Protein AF-A0A0D1KMK6-F1 (afdb_monomer_lite)

Organism: Bacillus subtilis (NCBI:txid1423)

Structure (mmCIF, N/CA/C/O backbone):
data_AF-A0A0D1KMK6-F1
#
_entry.id   AF-A0A0D1KMK6-F1
#
loop_
_atom_site.group_PDB
_atom_site.id
_atom_site.type_symbol
_atom_site.label_atom_id
_atom_site.label_alt_id
_atom_site.label_comp_id
_atom_site.label_asym_id
_atom_site.label_entity_id
_atom_site.label_seq_id
_atom_site.pdbx_PDB_ins_code
_atom_site.Cartn_x
_atom_site.Cartn_y
_atom_site.Cartn_z
_atom_site.occupancy
_atom_site.B_iso_or_equiv
_atom_site.auth_seq_id
_atom_site.auth_comp_id
_atom_site.auth_asym_id
_atom_site.auth_atom_id
_atom_site.pdbx_PDB_model_num
ATOM 1 N N . MET A 1 1 ? -6.728 -6.460 -13.641 1.00 86.62 1 MET A N 1
ATOM 2 C CA . MET A 1 1 ? -6.373 -5.027 -13.610 1.00 86.62 1 MET A CA 1
ATOM 3 C C . MET A 1 1 ? -4.962 -4.892 -14.151 1.00 86.62 1 MET A C 1
ATOM 5 O O . MET A 1 1 ? -4.140 -5.743 -13.827 1.00 86.62 1 MET A O 1
ATOM 9 N N . GLU A 1 2 ? -4.693 -3.908 -15.005 1.00 89.06 2 GLU A N 1
ATOM 10 C CA . GLU A 1 2 ? -3.328 -3.646 -15.475 1.00 89.06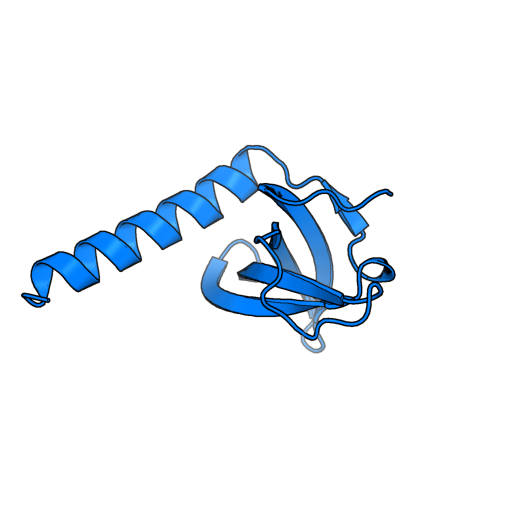 2 GLU A CA 1
ATOM 11 C C . GLU A 1 2 ? -2.578 -2.812 -14.430 1.00 89.06 2 GLU A C 1
ATOM 13 O O . GLU A 1 2 ? -3.117 -1.840 -13.914 1.00 89.06 2 GLU A O 1
ATOM 18 N N . ILE A 1 3 ? -1.356 -3.225 -14.076 1.00 91.06 3 ILE A N 1
ATOM 19 C CA . ILE A 1 3 ? -0.535 -2.538 -13.072 1.00 91.06 3 ILE A CA 1
ATOM 20 C C . ILE A 1 3 ? 0.469 -1.631 -13.777 1.00 91.06 3 ILE A C 1
ATOM 22 O O . ILE A 1 3 ? 1.506 -2.086 -14.269 1.00 91.06 3 ILE A O 1
ATOM 26 N N . GLU A 1 4 ? 0.160 -0.342 -13.784 1.00 91.81 4 GLU A N 1
ATOM 27 C CA . GLU A 1 4 ? 1.001 0.735 -14.302 1.00 91.81 4 GLU A CA 1
ATOM 28 C C . GLU A 1 4 ? 1.985 1.265 -13.253 1.00 91.81 4 GLU A C 1
ATOM 30 O O . GLU A 1 4 ? 1.667 1.316 -12.065 1.00 91.81 4 GLU A O 1
ATOM 35 N N . ILE A 1 5 ? 3.159 1.711 -13.711 1.00 91.31 5 ILE A N 1
ATOM 36 C CA . ILE A 1 5 ? 4.205 2.336 -12.888 1.00 91.31 5 ILE A CA 1
ATOM 37 C C . ILE A 1 5 ? 3.784 3.753 -12.476 1.00 91.31 5 ILE A C 1
ATOM 39 O O . ILE A 1 5 ? 3.275 4.518 -13.289 1.00 91.31 5 ILE A O 1
ATOM 43 N N . GLY A 1 6 ? 4.063 4.134 -11.227 1.00 92.44 6 GLY A N 1
ATOM 44 C CA . GLY A 1 6 ? 3.748 5.459 -10.684 1.00 92.44 6 GLY A CA 1
ATOM 45 C C . GLY A 1 6 ? 2.306 5.599 -10.193 1.00 92.44 6 GLY A C 1
ATOM 46 O O . GLY A 1 6 ? 1.938 6.659 -9.693 1.00 92.44 6 GLY A O 1
ATOM 47 N N . LYS A 1 7 ? 1.499 4.541 -10.307 1.00 96.25 7 LYS A N 1
ATOM 48 C CA . LYS A 1 7 ? 0.123 4.485 -9.806 1.00 96.25 7 LYS A CA 1
ATOM 49 C C . LYS A 1 7 ? 0.046 3.856 -8.416 1.00 96.25 7 LYS A C 1
ATOM 51 O O . LYS A 1 7 ? 0.974 3.162 -7.973 1.00 96.25 7 LYS A O 1
ATOM 56 N N . TYR A 1 8 ? -1.087 4.096 -7.764 1.00 97.75 8 TYR A N 1
ATOM 57 C CA . TYR A 1 8 ? -1.382 3.680 -6.400 1.00 97.75 8 TYR A CA 1
ATOM 58 C C . TYR A 1 8 ? -2.480 2.617 -6.383 1.00 97.75 8 TYR A C 1
ATOM 60 O O . TYR A 1 8 ? -3.529 2.769 -7.004 1.00 97.75 8 TYR A O 1
ATOM 68 N N . TYR A 1 9 ? -2.241 1.551 -5.633 1.00 97.62 9 TYR A N 1
ATOM 69 C CA . TYR A 1 9 ? -3.132 0.405 -5.520 1.00 97.62 9 TYR A CA 1
ATOM 70 C C . TYR A 1 9 ? -3.286 -0.027 -4.069 1.00 97.62 9 TYR A C 1
ATOM 72 O O . TYR A 1 9 ? -2.548 0.426 -3.192 1.00 97.62 9 TYR A O 1
ATOM 80 N N . ALA A 1 10 ? -4.214 -0.941 -3.822 1.00 96.94 10 ALA A N 1
ATOM 81 C CA . ALA A 1 10 ? -4.411 -1.535 -2.519 1.00 96.94 10 ALA A CA 1
ATOM 82 C C . ALA A 1 10 ? -4.628 -3.049 -2.587 1.00 96.94 10 ALA A C 1
ATOM 84 O O . ALA A 1 10 ? -5.124 -3.608 -3.573 1.00 96.94 10 ALA A O 1
ATOM 85 N N . LEU A 1 11 ? -4.246 -3.695 -1.492 1.00 95.69 11 LEU A N 1
ATOM 86 C CA . LEU A 1 11 ? -4.539 -5.086 -1.191 1.00 95.69 11 LEU A CA 1
ATOM 87 C C . LEU A 1 11 ? -5.108 -5.143 0.223 1.00 95.69 11 LEU A C 1
ATOM 89 O O . LEU A 1 11 ? -4.436 -4.757 1.183 1.00 95.69 11 LEU A O 1
ATOM 93 N N . ASP A 1 12 ? -6.332 -5.644 0.335 1.00 96.12 12 ASP A N 1
ATOM 94 C CA . ASP A 1 12 ? -7.054 -5.793 1.589 1.00 96.12 12 ASP A CA 1
ATOM 95 C C . ASP A 1 12 ? -7.100 -7.265 2.006 1.00 96.12 12 ASP A C 1
ATOM 97 O O . ASP A 1 12 ? -7.322 -8.171 1.196 1.00 96.12 12 ASP A O 1
ATOM 101 N N . TYR A 1 13 ? -6.892 -7.518 3.293 1.00 95.38 13 TYR A N 1
ATOM 102 C CA . TYR A 1 13 ? -7.031 -8.846 3.874 1.00 95.38 13 TYR A CA 1
ATOM 103 C C . TYR A 1 13 ? -7.323 -8.774 5.373 1.00 95.38 13 TYR A C 1
ATOM 105 O O . TYR A 1 13 ? -7.113 -7.756 6.031 1.00 95.38 13 TYR A O 1
ATOM 113 N N . THR A 1 14 ? -7.798 -9.882 5.934 1.00 96.75 14 THR A N 1
ATOM 114 C CA . THR A 1 14 ? -7.900 -10.058 7.384 1.00 96.75 14 THR A CA 1
ATOM 115 C C . THR A 1 14 ? -6.704 -10.869 7.859 1.00 96.75 14 THR A C 1
ATOM 117 O O . THR A 1 14 ? -6.430 -11.942 7.320 1.00 96.75 14 THR A O 1
ATOM 120 N N . ASP A 1 15 ? -5.955 -10.360 8.837 1.00 94.12 15 ASP A N 1
ATOM 121 C CA . ASP A 1 15 ? -4.824 -11.105 9.382 1.00 94.12 15 ASP A CA 1
ATOM 122 C C . ASP A 1 15 ? -5.272 -12.219 10.343 1.00 94.12 15 ASP A C 1
ATOM 124 O O . ASP A 1 15 ? -6.440 -12.337 10.711 1.00 94.12 15 ASP A O 1
ATOM 128 N N . LYS A 1 16 ? -4.324 -13.063 10.762 1.00 93.94 16 LYS A N 1
ATOM 129 C CA . LYS A 1 16 ? -4.586 -14.222 11.632 1.00 93.94 16 LYS A CA 1
ATOM 130 C C . LYS A 1 16 ? -5.240 -13.889 12.982 1.00 93.94 16 LYS A C 1
ATOM 132 O O . LYS A 1 16 ? -5.730 -14.795 13.644 1.00 93.94 16 LYS A O 1
ATOM 137 N N . ASN A 1 17 ? -5.205 -12.627 13.407 1.00 94.31 17 ASN A N 1
ATOM 138 C CA . ASN A 1 17 ? -5.803 -12.165 14.655 1.00 94.31 17 ASN A CA 1
ATOM 139 C C . ASN A 1 17 ? -7.185 -11.521 14.428 1.00 94.31 17 ASN A C 1
ATOM 141 O O . ASN A 1 17 ? -7.760 -10.981 15.367 1.00 94.31 17 ASN A O 1
ATOM 145 N N . GLY A 1 18 ? -7.710 -11.547 13.198 1.00 94.69 18 GLY A N 1
ATOM 146 C CA . GLY A 1 18 ? -8.998 -10.948 12.848 1.00 94.69 18 GLY A CA 1
ATOM 147 C C . GLY A 1 18 ? -8.935 -9.458 12.505 1.00 94.69 18 GLY A C 1
ATOM 148 O O . GLY A 1 18 ? -9.976 -8.865 12.232 1.00 94.69 18 GLY A O 1
ATOM 149 N N . PHE A 1 19 ? -7.746 -8.846 12.479 1.00 95.75 19 PHE A N 1
ATOM 150 C CA . PHE A 1 19 ? -7.607 -7.425 12.160 1.00 95.75 19 PHE A CA 1
ATOM 151 C C . PHE A 1 19 ? -7.728 -7.174 10.662 1.00 95.75 19 PHE A C 1
ATOM 153 O O . PHE A 1 19 ? -7.171 -7.925 9.854 1.00 95.75 19 PHE A O 1
ATOM 160 N N . LYS A 1 20 ? -8.398 -6.084 10.282 1.00 96.12 20 LYS A N 1
ATOM 161 C CA . LYS A 1 20 ? -8.429 -5.627 8.892 1.00 96.12 20 LYS A CA 1
ATOM 162 C C . LYS A 1 20 ? -7.093 -4.989 8.561 1.00 96.12 20 LYS A C 1
ATOM 164 O O . LYS A 1 20 ? -6.640 -4.084 9.261 1.00 96.12 20 LYS A O 1
ATOM 169 N N . VAL A 1 21 ? -6.462 -5.458 7.497 1.00 96.44 21 VAL A N 1
ATOM 170 C CA . VAL A 1 21 ? -5.191 -4.933 7.019 1.00 96.44 21 VAL A CA 1
ATOM 171 C C . VAL A 1 21 ? -5.343 -4.479 5.580 1.00 96.44 21 VAL A C 1
ATOM 173 O O . VAL A 1 21 ? -5.799 -5.236 4.728 1.00 96.44 21 VAL A O 1
ATOM 176 N N . THR A 1 22 ? -4.893 -3.258 5.327 1.00 96.81 22 THR A N 1
ATOM 177 C CA . THR A 1 22 ? -4.770 -2.690 3.990 1.00 96.81 22 THR A CA 1
ATOM 178 C C . THR A 1 22 ? -3.304 -2.391 3.724 1.00 96.81 22 THR A C 1
ATOM 180 O O . THR A 1 22 ? -2.642 -1.677 4.484 1.00 96.81 22 THR A O 1
ATOM 183 N N . HIS A 1 23 ? -2.775 -2.950 2.644 1.00 97.19 23 HIS A N 1
ATOM 184 C CA . HIS A 1 23 ? -1.506 -2.531 2.068 1.00 97.19 23 HIS A CA 1
ATOM 185 C C . HIS A 1 23 ? -1.780 -1.511 0.974 1.00 97.19 23 HIS A C 1
ATOM 187 O O . HIS A 1 23 ? -2.396 -1.842 -0.030 1.00 97.19 23 HIS A O 1
ATOM 193 N N . ILE A 1 24 ? -1.294 -0.291 1.167 1.00 97.44 24 ILE A N 1
ATOM 194 C CA . ILE A 1 24 ? -1.372 0.812 0.210 1.00 97.44 24 ILE A CA 1
ATOM 195 C C . ILE A 1 24 ? -0.060 0.825 -0.562 1.00 97.44 24 ILE A C 1
ATOM 197 O O . ILE A 1 24 ? 1.009 0.951 0.034 1.00 97.44 24 ILE A O 1
ATOM 201 N N . ILE A 1 25 ? -0.126 0.647 -1.873 1.00 97.19 25 ILE A N 1
ATOM 202 C CA . ILE A 1 25 ? 0.992 0.247 -2.722 1.00 97.19 25 ILE A CA 1
ATOM 203 C C . ILE A 1 25 ? 1.206 1.307 -3.803 1.00 97.19 25 ILE A C 1
ATOM 205 O O . ILE A 1 25 ? 0.418 1.409 -4.737 1.00 97.19 25 ILE A O 1
ATOM 209 N N . LYS A 1 26 ? 2.310 2.050 -3.733 1.00 97.00 26 LYS A N 1
ATOM 210 C CA . LYS A 1 26 ? 2.803 2.894 -4.829 1.00 97.00 26 LYS A CA 1
ATOM 211 C C . LYS A 1 26 ? 3.784 2.095 -5.664 1.00 97.00 26 LYS A C 1
ATOM 213 O O . LYS A 1 26 ? 4.813 1.633 -5.167 1.00 97.00 26 LYS A O 1
ATOM 218 N N . THR A 1 27 ? 3.471 1.921 -6.936 1.00 94.81 27 THR A N 1
ATOM 219 C CA . THR A 1 27 ? 4.364 1.250 -7.884 1.00 94.81 27 THR A CA 1
ATOM 220 C C . THR A 1 27 ? 5.514 2.169 -8.272 1.00 94.81 27 THR A C 1
ATOM 222 O O . THR A 1 27 ? 5.334 3.355 -8.545 1.00 94.81 27 THR A O 1
ATOM 225 N N . LEU A 1 28 ? 6.722 1.620 -8.290 1.00 93.31 28 LEU A N 1
ATOM 226 C CA . LEU A 1 28 ? 7.949 2.351 -8.576 1.00 93.31 28 LEU A CA 1
ATOM 227 C C . LEU A 1 28 ? 8.562 1.858 -9.887 1.00 93.31 28 LEU A C 1
ATOM 229 O O . LEU A 1 28 ? 8.346 0.704 -10.267 1.00 93.31 28 LEU A O 1
ATOM 233 N N . PRO A 1 29 ? 9.384 2.684 -10.556 1.00 89.06 29 PRO A N 1
ATOM 234 C CA . PRO A 1 29 ? 10.200 2.217 -11.663 1.00 89.06 29 PRO A CA 1
ATOM 235 C C . PRO A 1 29 ? 11.020 0.991 -11.246 1.00 89.06 29 PRO A C 1
ATOM 237 O O . PRO A 1 29 ? 11.728 0.999 -10.227 1.00 89.06 29 PRO A O 1
ATOM 240 N N . ASN A 1 30 ? 10.906 -0.075 -12.036 1.00 79.00 30 ASN A N 1
ATOM 241 C CA . ASN A 1 30 ? 11.702 -1.272 -11.829 1.00 79.00 30 ASN A CA 1
ATOM 242 C C . ASN A 1 30 ? 13.184 -0.932 -12.026 1.00 79.00 30 ASN A C 1
ATOM 244 O O . ASN A 1 30 ? 13.565 -0.254 -12.979 1.00 79.00 30 ASN A O 1
ATOM 248 N N . ILE A 1 31 ? 14.022 -1.434 -11.126 1.00 70.88 31 ILE A N 1
ATOM 249 C CA . ILE A 1 31 ? 15.455 -1.574 -11.392 1.00 70.88 31 ILE A CA 1
ATOM 250 C C . ILE A 1 31 ? 15.677 -2.903 -12.123 1.00 70.88 31 ILE A C 1
ATOM 252 O O . ILE A 1 31 ? 14.816 -3.785 -12.073 1.00 70.88 31 ILE A O 1
ATOM 256 N N . TRP A 1 32 ? 16.795 -3.026 -12.839 1.00 55.91 32 TRP A N 1
ATOM 257 C CA . TRP A 1 32 ? 17.127 -4.197 -13.656 1.00 55.91 32 TRP A CA 1
ATOM 258 C C .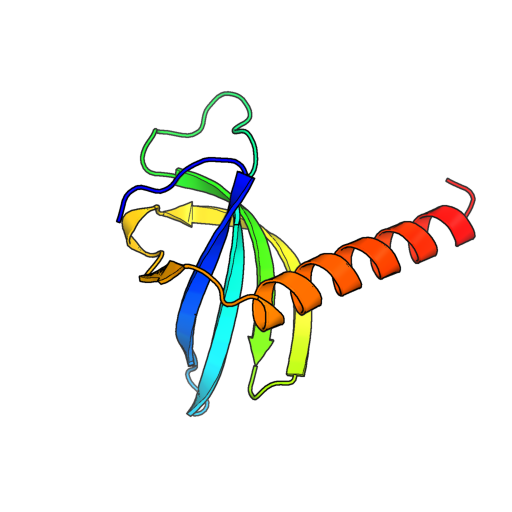 TRP A 1 32 ? 16.904 -5.513 -12.872 1.00 55.91 32 TRP A C 1
ATOM 260 O O . TRP A 1 32 ? 17.225 -5.576 -11.686 1.00 55.91 32 TRP A O 1
ATOM 270 N N . ASN A 1 33 ? 16.387 -6.553 -13.545 1.00 62.12 33 ASN A N 1
ATOM 271 C CA . ASN A 1 33 ? 16.191 -7.937 -13.054 1.00 62.12 33 ASN A CA 1
ATOM 272 C C . ASN A 1 33 ? 14.883 -8.299 -12.314 1.00 62.12 33 ASN A C 1
ATOM 274 O O . ASN A 1 33 ? 14.826 -9.348 -11.672 1.00 62.12 33 ASN A O 1
ATOM 278 N N . LEU A 1 34 ? 13.803 -7.520 -12.427 1.00 67.94 34 LEU A N 1
ATOM 279 C CA . LEU A 1 34 ? 12.474 -8.009 -12.026 1.00 67.94 34 LEU A CA 1
ATOM 280 C C . LEU A 1 34 ? 11.801 -8.738 -13.194 1.00 67.94 34 LEU A C 1
ATOM 282 O O . LEU A 1 34 ? 11.484 -8.130 -14.214 1.00 67.94 34 LEU A O 1
ATOM 286 N N . ASN A 1 35 ? 11.557 -10.043 -13.035 1.00 71.88 35 ASN A N 1
ATOM 287 C CA . ASN A 1 35 ? 10.697 -10.803 -13.945 1.00 71.88 35 ASN A CA 1
ATOM 288 C C . ASN A 1 35 ? 9.338 -10.092 -14.035 1.00 71.88 35 ASN A C 1
ATOM 290 O O . ASN A 1 35 ? 8.805 -9.701 -12.999 1.00 71.88 35 ASN A O 1
ATOM 294 N N . GLY A 1 36 ? 8.758 -9.946 -15.235 1.00 79.25 36 GLY A N 1
ATOM 295 C CA . GLY A 1 36 ? 7.581 -9.089 -15.501 1.00 79.25 36 GLY A CA 1
ATOM 296 C C . GLY A 1 36 ? 6.317 -9.346 -14.657 1.00 79.25 36 GLY A C 1
ATOM 297 O O . GLY A 1 36 ? 5.380 -8.545 -14.707 1.00 79.25 36 GLY A O 1
ATOM 298 N N . ARG A 1 37 ? 6.317 -10.426 -13.864 1.00 87.88 37 ARG A N 1
ATOM 299 C CA . ARG A 1 37 ? 5.333 -10.796 -12.836 1.00 87.88 37 ARG A CA 1
ATOM 300 C C . ARG A 1 37 ? 5.401 -9.938 -11.565 1.00 87.88 37 ARG A C 1
ATOM 302 O O . ARG A 1 37 ? 4.384 -9.765 -10.899 1.00 87.88 37 ARG A O 1
ATOM 309 N N . PHE A 1 38 ? 6.578 -9.425 -11.217 1.00 89.88 38 PHE A N 1
ATOM 310 C CA . PHE A 1 38 ? 6.781 -8.613 -10.023 1.00 89.88 38 PHE A CA 1
ATOM 311 C C . PHE A 1 38 ? 6.855 -7.131 -10.372 1.00 89.88 38 PHE A C 1
ATOM 313 O O . PHE A 1 38 ? 7.324 -6.738 -11.443 1.00 89.88 38 PHE A O 1
ATOM 320 N N . VAL A 1 39 ? 6.421 -6.301 -9.434 1.00 91.12 39 VAL A N 1
ATOM 321 C CA . VAL A 1 39 ? 6.572 -4.851 -9.492 1.00 91.12 39 VAL A CA 1
ATOM 322 C C . VAL A 1 39 ? 7.265 -4.373 -8.227 1.00 91.12 39 VAL A C 1
ATOM 324 O O . VAL A 1 39 ? 6.944 -4.819 -7.123 1.00 91.12 39 VAL A O 1
ATOM 327 N N . ARG A 1 40 ? 8.243 -3.480 -8.387 1.00 93.25 40 ARG A N 1
ATOM 328 C CA . ARG A 1 40 ? 8.859 -2.784 -7.260 1.00 93.25 40 ARG A CA 1
ATOM 329 C C . ARG A 1 40 ? 7.878 -1.769 -6.699 1.00 93.25 40 ARG A C 1
ATOM 331 O O . ARG A 1 40 ? 7.254 -1.027 -7.452 1.00 93.25 40 ARG A O 1
ATOM 338 N N . THR A 1 41 ? 7.775 -1.687 -5.380 1.00 94.19 41 THR A N 1
ATOM 339 C CA . THR A 1 41 ? 6.793 -0.817 -4.735 1.00 94.19 41 THR A CA 1
ATOM 340 C C . THR A 1 41 ? 7.324 -0.155 -3.473 1.00 94.19 41 THR A C 1
ATOM 342 O O . THR A 1 41 ? 8.272 -0.621 -2.834 1.00 94.19 41 THR A O 1
ATOM 345 N N . GLN A 1 42 ? 6.662 0.929 -3.105 1.00 95.25 42 GLN A N 1
ATOM 346 C CA . GLN A 1 42 ? 6.624 1.461 -1.757 1.00 95.25 42 GLN A CA 1
ATOM 347 C C . GLN A 1 42 ? 5.257 1.103 -1.172 1.00 95.25 42 GLN A C 1
ATOM 349 O O . GLN A 1 42 ? 4.229 1.357 -1.795 1.00 95.25 42 GLN A O 1
ATOM 354 N N . THR A 1 43 ? 5.238 0.486 0.002 1.00 96.50 43 THR A N 1
ATOM 355 C CA . THR A 1 43 ? 4.018 -0.024 0.627 1.00 96.50 43 THR A CA 1
ATOM 356 C C . THR A 1 43 ? 3.861 0.544 2.026 1.00 96.50 43 THR A C 1
ATOM 358 O O . THR A 1 43 ? 4.759 0.379 2.857 1.00 96.50 43 THR A O 1
ATOM 361 N N . LEU A 1 44 ? 2.713 1.161 2.300 1.00 96.50 44 LEU A N 1
ATOM 362 C CA . LEU A 1 44 ? 2.260 1.481 3.648 1.00 96.50 44 LEU A CA 1
ATOM 363 C C . LEU A 1 44 ? 1.289 0.405 4.120 1.00 96.50 44 LEU A C 1
ATOM 365 O O . LEU A 1 44 ? 0.316 0.090 3.440 1.00 96.50 44 LEU A O 1
ATOM 369 N N . LYS A 1 45 ? 1.538 -0.136 5.309 1.00 95.56 45 LYS A N 1
ATOM 370 C CA . LYS A 1 45 ? 0.597 -1.029 5.977 1.00 95.56 45 LYS A CA 1
ATOM 371 C C . LYS A 1 45 ? -0.286 -0.246 6.941 1.00 95.56 45 LYS A C 1
ATOM 373 O O . LYS A 1 45 ? 0.223 0.471 7.800 1.00 95.56 45 LYS A O 1
ATOM 378 N N . VAL A 1 46 ? -1.591 -0.452 6.830 1.00 95.00 46 VAL A N 1
ATOM 379 C CA . VAL A 1 46 ? -2.605 0.047 7.758 1.00 95.00 46 VAL A CA 1
ATOM 380 C C . VAL A 1 46 ? -3.307 -1.152 8.378 1.00 95.00 46 VAL A C 1
ATOM 382 O O . VAL A 1 46 ? -3.771 -2.031 7.659 1.00 95.00 46 VAL A O 1
ATOM 385 N N . ARG A 1 47 ? -3.373 -1.216 9.707 1.00 95.00 47 ARG A N 1
ATOM 386 C CA . ARG A 1 47 ? -4.079 -2.265 10.452 1.00 95.00 47 ARG A CA 1
ATOM 387 C C . ARG A 1 47 ? -5.138 -1.615 11.331 1.00 95.00 47 ARG A C 1
ATOM 389 O O . ARG A 1 47 ? -4.791 -0.794 12.169 1.00 95.00 47 ARG A O 1
ATOM 396 N N . ASP A 1 48 ? -6.407 -1.970 11.141 1.00 93.12 48 ASP A N 1
ATOM 397 C CA . ASP A 1 48 ? -7.547 -1.392 11.870 1.00 93.12 48 ASP A CA 1
ATOM 398 C C . ASP A 1 48 ? -7.534 0.150 11.884 1.00 93.12 48 ASP A C 1
ATOM 400 O O . ASP A 1 48 ? -7.771 0.809 12.894 1.00 93.12 48 ASP A O 1
ATOM 404 N N . GLY A 1 49 ? -7.199 0.742 10.734 1.00 88.44 49 GLY A N 1
ATOM 405 C CA . GLY A 1 49 ? -7.086 2.195 10.575 1.00 88.44 49 GLY A CA 1
ATOM 406 C C . GLY A 1 49 ? -5.833 2.817 11.204 1.00 88.44 49 GLY A C 1
ATOM 407 O O . GLY A 1 49 ? -5.633 4.021 11.071 1.00 88.44 49 GLY A O 1
ATOM 408 N N . GLN A 1 50 ? -4.973 2.027 11.849 1.00 91.38 50 GLN A N 1
ATOM 409 C CA . GLN A 1 50 ? -3.692 2.485 12.379 1.00 91.38 50 GLN A CA 1
ATOM 410 C C . GLN A 1 50 ? -2.582 2.283 11.350 1.00 91.38 50 GLN A C 1
ATOM 412 O O . GLN A 1 50 ? -2.346 1.175 10.864 1.00 91.38 50 GLN A O 1
ATOM 417 N N . VAL A 1 51 ? -1.901 3.378 11.028 1.00 90.31 51 VAL A N 1
ATOM 418 C CA . VAL A 1 51 ? -0.713 3.412 10.170 1.00 90.31 51 VAL A CA 1
ATOM 419 C C . VAL A 1 51 ? 0.441 2.732 10.914 1.00 90.31 51 VAL A C 1
ATOM 421 O O . VAL A 1 51 ? 0.756 3.108 12.039 1.00 90.31 51 VAL A O 1
ATOM 424 N N . ASP A 1 52 ? 1.043 1.710 10.304 1.00 88.25 52 ASP A N 1
ATOM 425 C CA . ASP A 1 52 ? 2.172 0.964 10.876 1.00 88.25 52 ASP A CA 1
ATOM 426 C C . ASP A 1 52 ? 3.500 1.562 10.387 1.00 88.25 52 ASP A C 1
ATOM 428 O O . ASP A 1 52 ? 4.132 2.366 11.069 1.00 88.25 52 ASP A O 1
ATOM 432 N N . ARG A 1 53 ? 3.924 1.196 9.172 1.00 83.25 53 ARG A N 1
ATOM 433 C CA . ARG A 1 53 ? 5.172 1.689 8.582 1.00 83.25 53 ARG A CA 1
ATOM 434 C C . ARG A 1 53 ? 5.177 1.604 7.067 1.00 83.25 53 ARG A C 1
ATOM 436 O O . ARG A 1 53 ? 4.580 0.701 6.476 1.00 83.25 53 ARG A O 1
ATOM 443 N N . VAL A 1 54 ? 5.958 2.494 6.459 1.00 91.94 54 VAL A N 1
ATOM 444 C CA . VAL A 1 54 ? 6.295 2.453 5.033 1.00 91.94 54 VAL A CA 1
ATOM 445 C C . VAL A 1 54 ? 7.522 1.572 4.799 1.00 91.94 54 VAL A C 1
ATOM 447 O O . VAL A 1 54 ? 8.564 1.731 5.443 1.00 91.94 54 VAL A O 1
ATOM 450 N N . SER A 1 55 ? 7.426 0.668 3.830 1.00 91.25 55 SER A N 1
ATOM 451 C CA . SER A 1 55 ? 8.495 -0.250 3.427 1.00 91.25 55 SER A CA 1
ATOM 452 C C . SER A 1 55 ? 8.649 -0.297 1.908 1.00 91.25 55 SER A C 1
ATOM 454 O O . SER A 1 55 ? 7.702 -0.028 1.178 1.00 91.25 55 SER A O 1
ATOM 456 N N . PHE A 1 56 ? 9.845 -0.628 1.422 1.00 92.38 56 PHE A N 1
ATOM 457 C CA . PHE A 1 56 ? 10.060 -0.927 0.006 1.00 92.38 56 PHE A CA 1
ATOM 458 C C . PHE A 1 56 ? 9.971 -2.438 -0.180 1.00 92.38 56 PHE A C 1
ATOM 460 O O . PHE A 1 56 ? 10.737 -3.175 0.442 1.00 92.38 56 PHE A O 1
ATOM 467 N N . THR A 1 57 ? 9.028 -2.896 -0.997 1.00 90.31 57 THR A N 1
ATOM 468 C CA . THR A 1 57 ? 8.762 -4.324 -1.215 1.00 90.31 57 THR A CA 1
ATOM 469 C C . THR A 1 57 ? 8.487 -4.607 -2.687 1.00 90.31 57 THR A C 1
ATOM 471 O O . THR A 1 57 ? 8.253 -3.684 -3.471 1.00 90.31 57 THR A O 1
ATOM 474 N N . ASN A 1 58 ? 8.525 -5.879 -3.076 1.00 91.69 58 ASN A N 1
ATOM 475 C CA . ASN A 1 58 ? 8.083 -6.311 -4.397 1.00 91.69 58 ASN A CA 1
ATOM 476 C C . ASN A 1 58 ? 6.754 -7.047 -4.247 1.00 91.69 58 ASN A C 1
ATOM 478 O O . ASN A 1 58 ? 6.655 -7.946 -3.413 1.00 91.69 58 ASN A O 1
ATOM 482 N N . TRP A 1 59 ? 5.776 -6.698 -5.077 1.00 92.75 59 TRP A N 1
ATOM 483 C CA . TRP A 1 59 ? 4.488 -7.388 -5.133 1.00 92.75 59 TRP A CA 1
ATOM 484 C C . TRP A 1 59 ? 4.371 -8.205 -6.409 1.00 92.75 59 TRP A C 1
ATOM 486 O O . TRP A 1 59 ? 4.864 -7.801 -7.466 1.00 92.75 59 TRP A O 1
ATOM 496 N N . VAL A 1 60 ? 3.702 -9.351 -6.309 1.00 92.25 60 VAL A N 1
ATOM 497 C CA . VAL A 1 60 ? 3.172 -10.049 -7.480 1.00 92.25 60 VAL A CA 1
ATOM 498 C C . VAL A 1 60 ? 2.011 -9.208 -7.999 1.00 92.25 60 VAL A C 1
ATOM 500 O O . VAL A 1 60 ? 1.117 -8.862 -7.232 1.00 92.25 60 VAL A O 1
ATOM 503 N N . LYS A 1 61 ? 2.025 -8.858 -9.288 1.00 90.50 61 LYS A N 1
ATOM 504 C CA . LYS A 1 61 ? 0.985 -8.000 -9.882 1.00 90.50 61 LYS A CA 1
ATOM 505 C C . LYS A 1 61 ? -0.424 -8.562 -9.683 1.00 90.50 61 LYS A C 1
ATOM 507 O O . LYS A 1 61 ? -1.341 -7.795 -9.423 1.00 90.50 61 LYS A O 1
ATOM 512 N N . ASP A 1 62 ? -0.557 -9.884 -9.750 1.00 91.19 62 ASP A N 1
ATOM 513 C CA . ASP A 1 62 ? -1.836 -10.589 -9.618 1.00 91.19 62 ASP A CA 1
ATOM 514 C C . ASP A 1 62 ? -2.423 -10.539 -8.195 1.00 91.19 62 ASP A C 1
ATOM 516 O O . ASP A 1 62 ? -3.625 -10.732 -8.034 1.00 91.19 62 ASP A O 1
ATOM 520 N N . ASP A 1 63 ? -1.607 -10.257 -7.171 1.00 92.56 63 ASP A N 1
ATOM 521 C CA . ASP A 1 63 ? -2.082 -10.142 -5.783 1.00 92.56 63 ASP A CA 1
ATOM 522 C C . ASP A 1 63 ? -2.713 -8.766 -5.504 1.00 92.56 63 ASP A C 1
ATOM 524 O O . ASP A 1 63 ? -3.431 -8.593 -4.518 1.00 92.56 63 ASP A O 1
ATOM 528 N N . ILE A 1 64 ? -2.446 -7.766 -6.352 1.00 93.81 64 ILE A N 1
ATOM 529 C CA . ILE A 1 64 ? -2.961 -6.404 -6.196 1.00 93.81 64 ILE A CA 1
ATOM 530 C C . ILE A 1 64 ? -4.436 -6.372 -6.615 1.00 93.81 64 ILE A C 1
ATOM 532 O O . ILE A 1 64 ? -4.783 -6.684 -7.753 1.00 93.81 64 ILE A O 1
ATOM 536 N N . GLN A 1 65 ? -5.311 -5.965 -5.695 1.00 95.25 65 GLN A N 1
ATOM 537 C CA . GLN A 1 65 ? -6.753 -6.186 -5.830 1.00 95.25 65 GLN A CA 1
ATOM 538 C C . GLN A 1 65 ? -7.493 -5.018 -6.487 1.00 95.25 65 GLN A C 1
ATOM 540 O O . GLN A 1 65 ? -8.397 -5.239 -7.292 1.00 95.25 65 GLN A O 1
ATOM 545 N N . ARG A 1 66 ? -7.140 -3.777 -6.132 1.00 96.94 66 ARG A N 1
ATOM 546 C CA . ARG A 1 66 ? -7.859 -2.565 -6.561 1.00 96.94 66 ARG A CA 1
ATOM 547 C C . ARG A 1 66 ? -6.957 -1.338 -6.607 1.00 96.94 66 ARG A C 1
ATOM 549 O O . ARG A 1 66 ? -5.857 -1.352 -6.061 1.00 96.94 66 ARG A O 1
ATOM 556 N N . GLU A 1 67 ? -7.449 -0.262 -7.204 1.00 97.75 67 GLU A N 1
ATOM 557 C CA . GLU A 1 67 ? -6.851 1.066 -7.058 1.00 97.75 67 GLU A CA 1
ATOM 558 C C . GLU A 1 67 ? -6.974 1.564 -5.606 1.00 97.75 67 GLU A C 1
ATOM 560 O O . GLU A 1 67 ? -7.919 1.221 -4.878 1.00 97.75 67 GLU A O 1
ATOM 565 N N . ALA A 1 68 ? -5.983 2.339 -5.164 1.00 97.31 68 ALA A N 1
ATOM 566 C CA . ALA A 1 68 ? -6.046 2.997 -3.866 1.00 97.31 68 ALA A CA 1
ATOM 567 C C . ALA A 1 68 ? -7.002 4.193 -3.942 1.00 97.31 68 ALA A C 1
ATOM 569 O O . ALA A 1 68 ? -7.084 4.877 -4.958 1.00 97.31 68 ALA A O 1
ATOM 570 N N . THR A 1 69 ? -7.706 4.459 -2.851 1.00 97.38 69 THR A N 1
ATOM 571 C CA . THR A 1 69 ? -8.532 5.659 -2.694 1.00 97.38 69 THR A CA 1
ATOM 572 C C . THR A 1 69 ? -7.664 6.887 -2.433 1.00 97.38 69 THR A C 1
ATOM 574 O O . THR A 1 69 ? -6.569 6.766 -1.883 1.00 97.38 69 THR A O 1
ATOM 577 N N . ASP A 1 70 ? -8.183 8.082 -2.720 1.00 97.56 70 ASP A N 1
ATOM 578 C CA . ASP A 1 70 ? -7.475 9.347 -2.460 1.00 97.56 70 ASP A CA 1
ATOM 579 C C . ASP A 1 70 ? -6.981 9.450 -1.009 1.00 97.56 70 ASP A C 1
ATOM 581 O O . ASP A 1 70 ? -5.836 9.812 -0.749 1.00 97.56 70 ASP A O 1
ATOM 585 N N . ARG A 1 71 ? -7.805 9.016 -0.048 1.00 94.94 71 ARG A N 1
ATOM 586 C CA . ARG A 1 71 ? -7.446 9.004 1.377 1.00 94.94 71 ARG A CA 1
ATOM 587 C C . ARG A 1 71 ? -6.273 8.071 1.695 1.00 94.94 71 ARG A C 1
ATOM 589 O O . ARG A 1 71 ? -5.451 8.376 2.556 1.00 94.94 71 ARG A O 1
ATOM 596 N N . GLU A 1 72 ? -6.206 6.913 1.046 1.00 96.19 72 GLU A N 1
ATOM 597 C CA . GLU A 1 72 ? -5.096 5.971 1.217 1.00 96.19 72 GLU A CA 1
ATOM 598 C C . GLU A 1 72 ? -3.804 6.533 0.613 1.00 96.19 72 GLU A C 1
ATOM 600 O O . GLU A 1 72 ? -2.735 6.411 1.216 1.00 96.19 72 GLU A O 1
ATOM 605 N N . ILE A 1 73 ? -3.907 7.198 -0.541 1.00 96.69 73 ILE A N 1
ATOM 606 C CA . ILE A 1 73 ? -2.788 7.896 -1.184 1.00 96.69 73 ILE A CA 1
ATOM 607 C C . ILE A 1 73 ? -2.239 8.977 -0.246 1.00 96.69 73 ILE A C 1
ATOM 609 O O . ILE A 1 73 ? -1.040 8.979 0.041 1.00 96.69 73 ILE A O 1
ATOM 613 N N . GLU A 1 74 ? -3.111 9.819 0.315 1.00 95.56 74 GLU A N 1
ATOM 614 C CA . GLU A 1 74 ? -2.734 10.860 1.280 1.00 95.56 74 GLU A CA 1
ATOM 615 C C . GLU A 1 74 ? -1.976 10.294 2.488 1.00 95.56 74 GLU A C 1
ATOM 617 O O . GLU A 1 74 ? -0.992 10.884 2.941 1.00 95.56 74 GLU A O 1
ATOM 622 N N . TRP A 1 75 ? -2.396 9.140 3.021 1.00 94.94 75 TRP A N 1
ATOM 623 C CA . TRP A 1 75 ? -1.692 8.491 4.130 1.00 94.94 75 TRP A CA 1
ATOM 624 C C . TRP A 1 75 ? -0.274 8.071 3.752 1.00 94.94 75 TRP A C 1
ATOM 626 O O . TRP A 1 75 ? 0.662 8.340 4.506 1.00 94.94 75 TRP A O 1
ATOM 636 N N . LEU A 1 76 ? -0.101 7.434 2.594 1.00 94.88 76 LEU A N 1
ATOM 637 C CA . LEU A 1 76 ? 1.214 6.996 2.135 1.00 94.88 76 LEU A CA 1
ATOM 638 C C . LEU A 1 76 ? 2.153 8.188 1.890 1.00 94.88 76 LEU A C 1
ATOM 640 O O . LEU A 1 76 ? 3.306 8.157 2.322 1.00 94.88 76 LEU A O 1
ATOM 644 N N . GLU A 1 77 ? 1.663 9.242 1.239 1.00 93.31 77 GLU A N 1
ATOM 645 C CA . GLU A 1 77 ? 2.457 10.438 0.933 1.00 93.31 77 GLU A CA 1
ATOM 646 C C . GLU A 1 77 ? 2.827 11.228 2.191 1.00 93.31 77 GLU A C 1
ATOM 648 O O . GLU A 1 77 ? 3.958 11.705 2.320 1.00 93.31 77 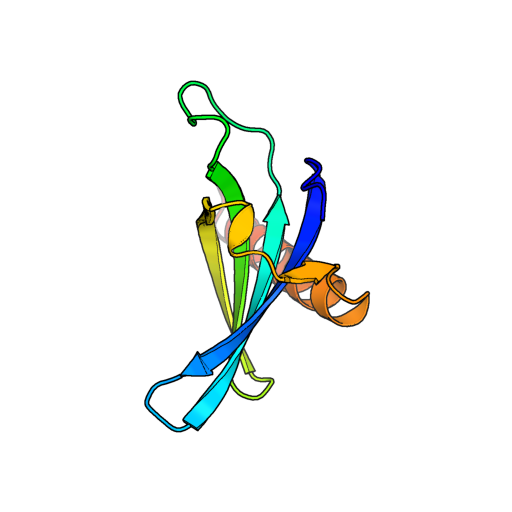GLU A O 1
ATOM 653 N N . LYS A 1 78 ? 1.917 11.320 3.166 1.00 92.25 78 LYS A N 1
ATOM 654 C CA . LYS A 1 78 ? 2.207 11.955 4.455 1.00 92.25 78 LYS A CA 1
ATOM 655 C C . LYS A 1 78 ? 3.337 11.235 5.189 1.00 92.25 78 LYS A C 1
ATOM 657 O O . LYS A 1 78 ? 4.274 11.888 5.646 1.00 92.25 78 LYS A O 1
ATOM 662 N N . GLU A 1 79 ? 3.284 9.908 5.265 1.00 91.06 79 GLU A N 1
ATOM 663 C CA . GLU A 1 79 ? 4.336 9.115 5.910 1.00 91.06 79 GLU A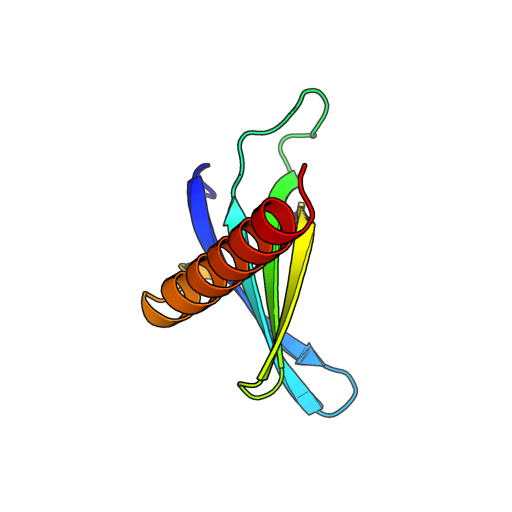 CA 1
ATOM 664 C C . GLU A 1 79 ? 5.681 9.215 5.172 1.00 91.06 79 GLU A C 1
ATOM 666 O O . GLU A 1 79 ? 6.743 9.274 5.799 1.00 91.06 79 GLU A O 1
ATOM 671 N N . GLU A 1 80 ? 5.661 9.287 3.837 1.00 87.38 80 GLU A N 1
ATOM 672 C CA . GLU A 1 80 ? 6.858 9.548 3.030 1.00 87.38 80 GLU A CA 1
ATOM 673 C C . GLU A 1 80 ? 7.481 10.911 3.379 1.00 87.38 80 GLU A C 1
ATOM 675 O O . GLU A 1 80 ? 8.687 11.003 3.633 1.00 87.38 80 GLU A O 1
ATOM 680 N N . MET A 1 81 ? 6.661 11.958 3.474 1.00 87.06 81 MET A N 1
ATOM 681 C CA . MET A 1 81 ? 7.112 13.311 3.802 1.00 87.06 81 MET A CA 1
ATOM 682 C C . MET A 1 81 ? 7.664 13.424 5.224 1.00 87.06 81 MET A C 1
ATOM 684 O O . MET A 1 81 ? 8.713 14.042 5.422 1.00 87.06 81 MET A O 1
ATOM 688 N N . GLU A 1 82 ? 7.014 12.816 6.216 1.00 87.12 82 GLU A N 1
ATOM 689 C CA . GLU A 1 82 ? 7.513 12.803 7.597 1.00 87.12 82 GLU A CA 1
ATOM 690 C C . GLU A 1 82 ? 8.853 12.066 7.708 1.00 87.12 82 GLU A C 1
ATOM 692 O O . GLU A 1 82 ? 9.780 12.541 8.372 1.00 87.12 82 GLU A O 1
ATOM 697 N N . ARG A 1 83 ? 9.026 10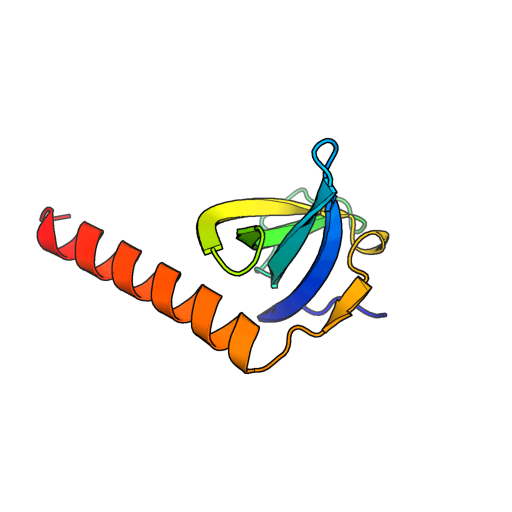.966 6.968 1.00 81.81 83 ARG A N 1
ATOM 698 C CA . ARG A 1 83 ? 10.314 10.267 6.890 1.00 81.81 83 ARG A CA 1
ATOM 699 C C . ARG A 1 83 ? 11.409 11.145 6.281 1.00 81.81 83 ARG A C 1
ATOM 701 O O . ARG A 1 83 ? 12.525 11.163 6.803 1.00 81.81 83 ARG A O 1
ATOM 708 N N . LEU A 1 84 ? 11.111 11.893 5.217 1.00 80.56 84 LEU A N 1
ATOM 709 C CA . LEU A 1 84 ? 12.062 12.825 4.598 1.00 80.56 84 LEU A CA 1
ATOM 710 C C . LEU A 1 84 ? 12.421 13.992 5.528 1.00 80.56 84 LEU A C 1
ATOM 712 O O . LEU A 1 84 ? 13.593 14.357 5.620 1.00 80.56 84 LEU A O 1
ATOM 716 N N . LYS A 1 85 ? 11.451 14.553 6.261 1.00 80.31 85 LYS A N 1
ATOM 717 C CA . LYS A 1 85 ? 11.711 15.576 7.291 1.00 80.31 85 LYS A CA 1
ATOM 718 C C . LYS A 1 85 ? 12.615 15.033 8.396 1.00 80.31 85 LYS A C 1
ATOM 720 O O . LYS A 1 85 ? 13.576 15.694 8.781 1.00 80.31 85 LYS A O 1
ATOM 725 N N . GLY A 1 86 ? 12.352 13.813 8.862 1.00 75.69 86 GLY A N 1
ATOM 726 C CA . GLY A 1 86 ? 13.180 13.135 9.857 1.00 75.69 86 GLY A CA 1
ATOM 727 C C . GLY A 1 86 ? 14.623 12.913 9.393 1.00 75.69 86 GLY A C 1
ATOM 728 O O . GLY A 1 86 ? 15.540 13.034 10.200 1.00 75.69 86 GLY A O 1
ATOM 729 N N . LEU A 1 87 ? 14.838 12.633 8.103 1.00 70.75 87 LEU A N 1
ATOM 730 C CA . LEU A 1 87 ? 16.176 12.516 7.512 1.00 70.75 87 LEU A CA 1
ATOM 731 C C . LEU A 1 87 ? 16.887 13.873 7.429 1.00 70.75 87 LEU A C 1
ATOM 733 O O . LEU A 1 87 ? 18.023 13.974 7.883 1.00 70.75 87 LEU A O 1
ATOM 737 N N . LYS A 1 88 ? 16.202 14.923 6.957 1.00 67.75 88 LYS A N 1
ATOM 738 C CA . LYS A 1 88 ? 16.756 16.290 6.905 1.00 67.75 88 LYS A CA 1
ATOM 739 C C . LYS A 1 88 ? 17.185 16.797 8.283 1.00 67.75 88 LYS A C 1
ATOM 741 O O . LYS A 1 88 ? 18.257 17.373 8.427 1.00 67.75 88 LYS A O 1
ATOM 746 N N . ASN A 1 89 ? 16.386 16.527 9.315 1.00 67.44 89 ASN A N 1
ATOM 747 C CA . ASN A 1 89 ? 16.706 16.922 10.690 1.00 67.44 89 ASN A CA 1
ATOM 748 C C . ASN A 1 89 ? 17.901 16.153 11.283 1.00 67.44 89 ASN A C 1
ATOM 750 O O . ASN A 1 89 ? 18.455 16.581 12.292 1.00 67.44 89 ASN A O 1
ATOM 754 N N . ARG A 1 90 ? 18.311 15.031 10.675 1.00 67.56 90 ARG A N 1
ATOM 755 C CA . ARG A 1 90 ? 19.492 14.249 11.076 1.00 67.56 90 ARG A CA 1
ATOM 756 C C . ARG A 1 90 ? 20.782 14.685 10.370 1.00 67.56 90 ARG A C 1
ATOM 758 O O . ARG A 1 90 ? 21.806 14.048 10.589 1.00 67.56 90 ARG A O 1
ATOM 765 N N . GLY A 1 91 ? 20.751 15.763 9.581 1.00 48.56 91 GLY A N 1
ATOM 766 C CA . GLY A 1 91 ? 21.951 16.355 8.978 1.00 48.56 91 GLY A CA 1
ATOM 767 C C . GLY A 1 91 ? 22.609 15.498 7.893 1.00 48.56 91 GLY A C 1
ATOM 768 O O . GLY A 1 91 ? 23.824 15.580 7.728 1.00 48.56 91 GLY A O 1
ATOM 769 N N . LEU A 1 92 ? 21.822 14.671 7.193 1.00 46.38 92 LEU A N 1
ATOM 770 C CA . LEU A 1 92 ? 22.223 13.984 5.958 1.00 46.38 92 LEU A CA 1
ATOM 771 C C . LEU A 1 92 ? 21.710 14.738 4.730 1.00 46.38 92 LEU A C 1
ATOM 773 O O . LEU A 1 92 ? 20.549 15.212 4.779 1.00 46.38 92 LEU A O 1
#

Foldseek 3Di:
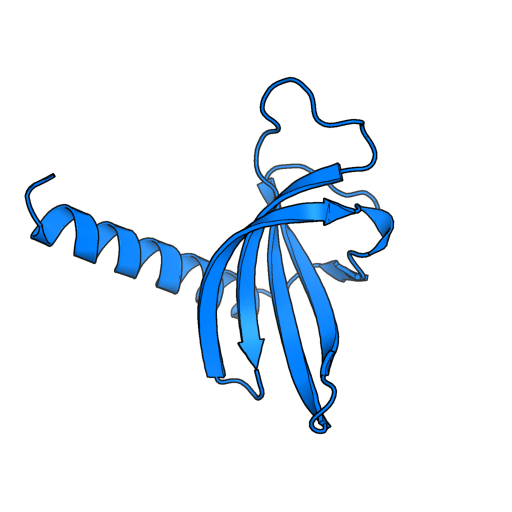DDDDAQFWFWAWDQDPVRWIKIKIWHFHDDDPDDDPQKTWTWIWIATNNRTDAIDTDIDGPVRTDGGDDPVSVVVSVVRVVVVVVVVVVVVD

Secondary structure (DSSP, 8-state):
----TT-EEEEEEE-TTS-EEEEEEEE-PPPTT--TTEEEEEEEEEETTEEEEEEEEEEEGGG--EEPPHHHHHHHHHHHHHHHHHHHTTT-

Sequence (92 aa):
MEIEIGKYYALDYTDKNGFKVTHIIKTLPNIWNLNGRFVRTQTLKVRDGQVDRVSFTNWVKDDIQREATDREIEWLEKEEMERLKGLKNRGL

pLDDT: mean 88.98, std 10.9, range [46.38, 97.75]

Radius of gyration: 13.93 Å; chains: 1; bounding box: 31×31×30 Å